Protein AF-A0A935IA01-F1 (afdb_monomer_lite)

pLDDT: mean 93.0, std 5.7, range [60.5, 98.0]

Sequence (79 aa):
MSSEAQVASFLKDFKEKMKIWDVLFRDDRGKNIQALVDLELRPIERKAALEALETKDYCEGPLEEKLYGGTEMWVFGKI

Radius of gyration: 13.3 Å; chains: 1; bounding box: 32×30×28 Å

Foldseek 3Di:
DDDLVVLVVVLVVVLVCCVPPNDDDVCVVVPCVVVCVVVVPDPVNVSVVSNPDHSVQWDDDQDQDDPPRDDGDTDGHDD

Secondary structure (DSSP, 8-state):
---HHHHHHHHHHHHHHHHHH-----GGG-TTHHHHHHTT--HHHHHHHHHT--GGGEEEEEE---SSS-SPEEEE---

Structure (mmCIF, N/CA/C/O backbone):
data_AF-A0A935IA01-F1
#
_entry.id   AF-A0A935IA01-F1
#
loop_
_atom_site.group_PDB
_atom_site.id
_atom_site.type_symbol
_atom_site.label_atom_id
_atom_site.label_alt_id
_atom_site.label_comp_id
_atom_site.label_asym_id
_atom_site.label_entity_id
_atom_site.label_seq_id
_atom_site.pdbx_PDB_ins_code
_atom_site.Cartn_x
_atom_site.Cartn_y
_atom_site.Cartn_z
_atom_site.occupancy
_atom_site.B_iso_or_equiv
_atom_site.auth_seq_id
_atom_site.auth_comp_id
_atom_site.auth_asym_id
_atom_site.auth_atom_id
_atom_site.pdbx_PDB_model_num
ATOM 1 N N . MET A 1 1 ? -3.679 3.216 18.540 1.00 74.19 1 MET A N 1
ATOM 2 C CA . MET A 1 1 ? -4.149 2.174 17.609 1.00 74.19 1 MET A CA 1
ATOM 3 C C . MET A 1 1 ? -5.352 2.749 16.887 1.00 74.19 1 MET A C 1
ATOM 5 O O . MET A 1 1 ? -6.263 3.213 17.568 1.00 74.19 1 MET A O 1
ATOM 9 N N . SER A 1 2 ? -5.309 2.824 15.559 1.00 92.06 2 SER A N 1
ATOM 10 C CA . SER A 1 2 ? -6.430 3.342 14.766 1.00 92.06 2 SER A CA 1
ATOM 11 C C . SER A 1 2 ? -7.627 2.404 14.822 1.00 92.06 2 SER A C 1
ATOM 13 O O . SER A 1 2 ? -7.463 1.192 14.953 1.00 92.06 2 SER A O 1
ATOM 15 N N . SER A 1 3 ? -8.831 2.956 14.690 1.00 96.00 3 SER A N 1
ATOM 16 C CA . SER A 1 3 ? -10.033 2.146 14.508 1.00 96.00 3 SER A CA 1
ATOM 17 C C . SER A 1 3 ? -10.071 1.524 13.112 1.00 96.00 3 SER A C 1
ATOM 19 O O . SER A 1 3 ? -9.490 2.051 12.159 1.00 96.00 3 SER A O 1
ATOM 21 N N . GLU A 1 4 ? -10.820 0.432 12.965 1.00 96.06 4 GLU A N 1
ATOM 22 C CA . GLU A 1 4 ? -11.031 -0.220 11.669 1.00 96.06 4 GLU A CA 1
ATOM 23 C C . GLU A 1 4 ? -11.584 0.752 10.614 1.00 96.06 4 GLU A C 1
ATOM 25 O O . GLU A 1 4 ? -11.143 0.741 9.468 1.00 96.06 4 GLU A O 1
ATOM 30 N N . ALA A 1 5 ? -12.482 1.661 11.010 1.00 97.38 5 ALA A N 1
ATOM 31 C CA . ALA A 1 5 ? -13.036 2.677 10.118 1.00 97.38 5 ALA A CA 1
ATOM 32 C C . ALA A 1 5 ? -11.968 3.659 9.603 1.00 97.38 5 ALA A C 1
ATOM 34 O O . ALA A 1 5 ? -11.989 4.034 8.430 1.00 97.38 5 ALA A O 1
ATOM 35 N N . GLN A 1 6 ? -11.010 4.053 10.451 1.00 97.31 6 GLN A N 1
ATOM 36 C CA . GLN A 1 6 ? -9.896 4.915 10.041 1.00 97.31 6 GLN A CA 1
ATOM 37 C C . GLN A 1 6 ? -8.966 4.185 9.065 1.00 97.31 6 GLN A C 1
ATOM 39 O O . GLN A 1 6 ? -8.582 4.754 8.045 1.00 97.31 6 GLN A O 1
ATOM 44 N N . VAL A 1 7 ? -8.659 2.913 9.338 1.00 97.44 7 VAL A N 1
ATOM 45 C CA . VAL A 1 7 ? -7.832 2.071 8.457 1.00 97.44 7 VAL A CA 1
ATOM 46 C C . VAL A 1 7 ? -8.521 1.866 7.104 1.00 97.44 7 VAL A C 1
ATOM 48 O O . VAL A 1 7 ? -7.886 1.996 6.059 1.00 97.44 7 VAL A O 1
ATOM 51 N N . ALA A 1 8 ? -9.829 1.598 7.108 1.00 98.00 8 ALA A N 1
ATOM 52 C CA . ALA A 1 8 ? -10.626 1.434 5.897 1.00 98.00 8 ALA A CA 1
ATOM 53 C C . ALA A 1 8 ? -10.642 2.715 5.050 1.00 98.00 8 ALA A C 1
ATOM 55 O O . ALA A 1 8 ? -10.473 2.650 3.832 1.00 98.00 8 ALA A O 1
ATOM 56 N N . SER A 1 9 ? -10.793 3.878 5.694 1.00 97.44 9 SER A N 1
ATOM 57 C CA . SER A 1 9 ? -10.727 5.177 5.019 1.00 97.44 9 SER A CA 1
ATOM 58 C C . SER A 1 9 ? -9.352 5.411 4.394 1.00 97.44 9 SER A C 1
ATOM 60 O O . SER A 1 9 ? -9.271 5.767 3.221 1.00 97.44 9 SER A O 1
ATOM 62 N N . PHE A 1 10 ? -8.272 5.147 5.136 1.00 96.81 10 PHE A N 1
ATOM 63 C CA . PHE A 1 10 ? -6.912 5.264 4.613 1.00 96.81 10 PHE A CA 1
ATOM 64 C C . PHE A 1 10 ? -6.687 4.352 3.401 1.00 96.81 10 PHE A C 1
ATOM 66 O O . PHE A 1 10 ? -6.203 4.813 2.370 1.00 96.81 10 PHE A O 1
ATOM 73 N N . LEU A 1 11 ? -7.056 3.069 3.498 1.00 97.38 11 LEU A N 1
ATOM 74 C CA . LEU A 1 11 ? -6.872 2.105 2.411 1.00 97.38 11 LEU A CA 1
ATOM 75 C C . LEU A 1 11 ? -7.653 2.502 1.159 1.00 97.38 11 LEU A C 1
ATOM 77 O O . LEU A 1 11 ? -7.147 2.328 0.049 1.00 97.38 11 LEU A O 1
ATOM 81 N N . LYS A 1 12 ? -8.864 3.046 1.321 1.00 98.00 12 LYS A N 1
ATOM 82 C CA . LYS A 1 12 ? -9.652 3.571 0.205 1.00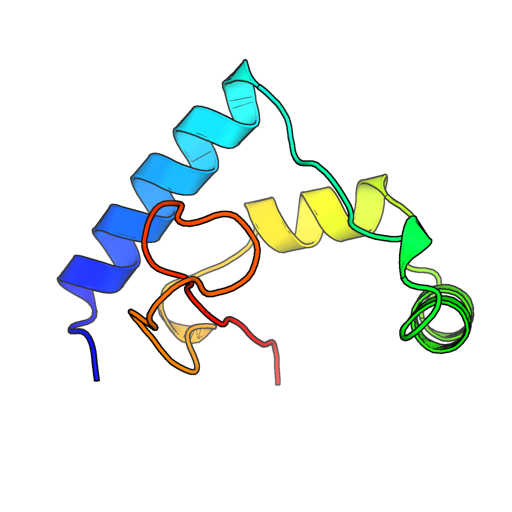 98.00 12 LYS A CA 1
ATOM 83 C C . LYS A 1 12 ? -8.897 4.696 -0.506 1.00 98.00 12 LYS A C 1
ATOM 85 O O . LYS A 1 12 ? -8.631 4.580 -1.703 1.00 98.00 12 LYS A O 1
ATOM 90 N N . ASP A 1 13 ? -8.489 5.724 0.234 1.00 96.94 13 ASP A N 1
ATOM 91 C CA . ASP A 1 13 ? -7.794 6.888 -0.323 1.00 96.94 13 ASP A CA 1
ATOM 92 C C . ASP A 1 13 ? -6.444 6.505 -0.945 1.00 96.94 13 ASP A C 1
ATOM 94 O O . ASP A 1 13 ? -6.078 6.982 -2.022 1.00 96.94 13 ASP A O 1
ATOM 98 N N . PHE A 1 14 ? -5.697 5.615 -0.288 1.00 96.44 14 PHE A N 1
ATOM 99 C CA . PHE A 1 14 ? -4.421 5.098 -0.773 1.00 96.44 14 PHE A CA 1
ATOM 100 C C . PHE A 1 14 ? -4.580 4.373 -2.116 1.00 96.44 14 PHE A C 1
ATOM 102 O O . PHE A 1 14 ? -3.861 4.677 -3.071 1.00 96.44 14 PHE A O 1
ATOM 109 N N . LYS A 1 15 ? -5.554 3.460 -2.225 1.00 97.19 15 LYS A N 1
ATOM 110 C CA . LYS A 1 15 ? -5.807 2.704 -3.460 1.00 97.19 15 LYS A CA 1
ATOM 111 C C . LYS A 1 15 ? -6.324 3.597 -4.587 1.00 97.19 15 LYS A C 1
ATOM 113 O O . LYS A 1 15 ? -5.956 3.381 -5.739 1.00 97.19 15 LYS A O 1
ATOM 118 N N . GLU A 1 16 ? -7.150 4.598 -4.286 1.00 97.19 16 GLU A N 1
ATOM 119 C CA . GLU A 1 16 ? -7.588 5.590 -5.276 1.00 97.19 16 GLU A CA 1
ATOM 120 C C . GLU A 1 16 ? -6.405 6.399 -5.822 1.00 97.19 16 GLU A C 1
ATOM 122 O O . GLU A 1 16 ? -6.243 6.502 -7.039 1.00 97.19 16 GLU A O 1
ATOM 127 N N . LYS A 1 17 ? -5.521 6.895 -4.947 1.00 95.62 17 LYS A N 1
ATOM 128 C CA . LYS A 1 17 ? -4.309 7.616 -5.362 1.00 95.62 17 LYS A CA 1
ATOM 129 C C . LYS A 1 17 ? -3.377 6.737 -6.193 1.00 95.62 17 LYS A C 1
ATOM 131 O O . LYS A 1 17 ? -2.915 7.184 -7.237 1.00 95.62 17 LYS A O 1
ATOM 136 N N . MET A 1 18 ? -3.152 5.488 -5.786 1.00 96.12 18 MET A N 1
ATOM 137 C CA . MET A 1 18 ? -2.295 4.547 -6.515 1.00 96.12 18 MET A CA 1
ATOM 138 C C . MET A 1 18 ? -2.809 4.246 -7.931 1.00 96.12 18 MET A C 1
ATOM 140 O O . MET A 1 18 ? -2.008 4.082 -8.845 1.00 96.12 18 MET A O 1
ATOM 144 N N . LYS A 1 19 ? -4.129 4.217 -8.157 1.00 95.31 19 LYS A N 1
ATOM 145 C CA . LYS A 1 19 ? -4.688 4.043 -9.513 1.00 95.31 19 LYS A CA 1
ATOM 146 C C . LYS A 1 19 ? -4.338 5.196 -10.456 1.00 95.31 19 LYS A C 1
ATOM 148 O O . LYS A 1 19 ? -4.266 4.980 -11.660 1.00 95.31 19 LYS A O 1
ATOM 153 N N . ILE A 1 20 ? -4.163 6.404 -9.919 1.00 95.69 20 ILE A N 1
ATOM 154 C CA . ILE A 1 20 ? -3.909 7.622 -10.700 1.00 95.69 20 ILE A CA 1
ATOM 155 C C . ILE A 1 20 ? -2.404 7.878 -10.839 1.00 95.69 20 ILE A C 1
ATOM 157 O O . ILE A 1 20 ? -1.935 8.204 -11.924 1.00 95.69 20 ILE A O 1
ATOM 161 N N . TRP A 1 21 ? -1.658 7.736 -9.743 1.00 94.56 21 TRP A N 1
ATOM 162 C CA . TRP A 1 21 ? -0.262 8.175 -9.629 1.00 94.56 21 TRP A CA 1
ATOM 163 C C . TRP A 1 21 ? 0.756 7.034 -9.571 1.00 94.56 21 TRP A C 1
ATOM 165 O O . TRP A 1 21 ? 1.955 7.293 -9.630 1.00 94.56 21 TRP A O 1
ATOM 175 N N . ASP A 1 22 ? 0.293 5.788 -9.466 1.00 93.94 22 ASP A N 1
ATOM 176 C CA . ASP A 1 22 ? 1.114 4.623 -9.127 1.00 93.94 22 ASP A CA 1
ATOM 177 C C . ASP A 1 22 ? 1.797 4.734 -7.742 1.00 93.94 22 ASP A C 1
ATOM 179 O O . ASP A 1 22 ? 1.461 5.599 -6.927 1.00 93.94 22 ASP A O 1
ATOM 183 N N . VAL A 1 23 ? 2.711 3.810 -7.433 1.00 94.00 23 VAL A N 1
ATOM 184 C CA . VAL A 1 23 ? 3.499 3.771 -6.191 1.00 94.00 23 VAL A CA 1
ATOM 185 C C . VAL A 1 23 ? 4.997 3.877 -6.452 1.00 94.00 23 VAL A C 1
ATOM 187 O O . VAL A 1 23 ? 5.529 3.327 -7.414 1.00 94.00 23 VAL A O 1
ATOM 190 N N . LEU A 1 24 ? 5.700 4.546 -5.536 1.00 92.25 24 LEU A N 1
ATOM 191 C CA . LEU A 1 24 ? 7.158 4.629 -5.539 1.00 92.25 24 LEU A CA 1
ATOM 192 C C . LEU A 1 24 ? 7.754 3.594 -4.579 1.00 92.25 24 LEU A C 1
ATOM 194 O O . LEU A 1 24 ? 7.613 3.709 -3.361 1.00 92.25 24 LEU A O 1
ATOM 198 N N . PHE A 1 25 ? 8.487 2.619 -5.115 1.00 92.75 25 PHE A N 1
ATOM 199 C CA . PHE A 1 25 ? 9.268 1.686 -4.302 1.00 92.75 25 PHE A CA 1
ATOM 200 C C . PHE A 1 25 ? 10.631 2.293 -3.940 1.00 92.75 25 PHE A C 1
ATOM 202 O O . PHE A 1 25 ? 11.399 2.695 -4.813 1.00 92.75 25 PHE A O 1
ATOM 209 N N . ARG A 1 26 ? 10.959 2.342 -2.641 1.00 90.06 26 ARG A N 1
ATOM 210 C CA . ARG A 1 26 ? 12.247 2.846 -2.115 1.00 90.06 26 ARG A CA 1
ATOM 211 C C . ARG A 1 26 ? 13.352 1.780 -2.175 1.00 90.06 26 ARG A C 1
ATOM 213 O O . ARG A 1 26 ? 14.021 1.503 -1.176 1.00 90.06 26 ARG A O 1
ATOM 220 N N . ASP A 1 27 ? 13.507 1.160 -3.345 1.00 89.62 27 ASP A N 1
ATOM 221 C CA . ASP A 1 27 ? 14.509 0.111 -3.597 1.00 89.62 27 ASP A CA 1
ATOM 222 C C . ASP A 1 27 ? 15.944 0.659 -3.527 1.00 89.62 27 ASP A C 1
ATOM 224 O O . ASP A 1 27 ? 16.876 -0.063 -3.177 1.00 89.62 27 ASP A O 1
ATOM 228 N N . ASP A 1 28 ? 16.106 1.969 -3.737 1.00 90.56 28 ASP A N 1
ATOM 229 C CA . ASP A 1 28 ? 17.359 2.715 -3.584 1.00 90.56 28 ASP A CA 1
ATOM 230 C C . ASP A 1 28 ? 17.980 2.602 -2.181 1.00 90.56 28 ASP A C 1
ATOM 232 O O . ASP A 1 28 ? 19.175 2.827 -2.010 1.00 90.56 28 ASP A O 1
ATOM 236 N N . ARG A 1 29 ? 17.197 2.216 -1.164 1.00 87.94 29 ARG A N 1
ATOM 237 C CA . ARG A 1 29 ? 17.695 2.010 0.205 1.00 87.94 29 ARG A CA 1
ATOM 238 C C . ARG A 1 29 ? 18.467 0.706 0.393 1.00 87.94 29 ARG A C 1
ATOM 240 O O . ARG A 1 29 ? 19.073 0.533 1.449 1.00 87.94 29 ARG A O 1
ATOM 247 N N . GLY A 1 30 ? 18.379 -0.248 -0.533 1.00 88.00 30 GLY A N 1
ATOM 248 C CA . GLY A 1 30 ? 19.110 -1.519 -0.483 1.00 88.00 30 GLY A CA 1
ATOM 249 C C . GLY A 1 30 ? 18.688 -2.527 0.599 1.00 88.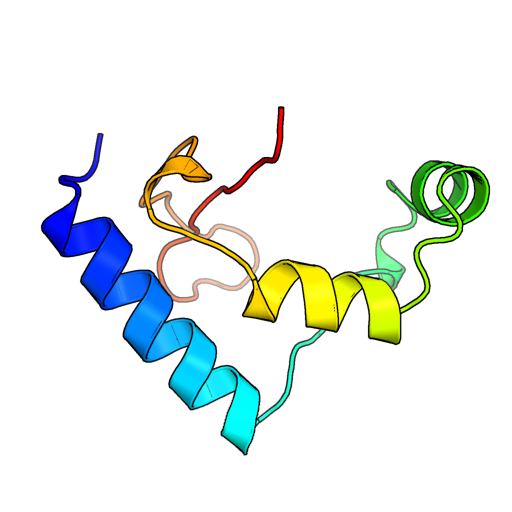00 30 GLY A C 1
ATOM 250 O O . GLY A 1 30 ? 18.952 -3.715 0.451 1.00 88.00 30 GLY A O 1
ATOM 251 N N . LYS A 1 31 ? 18.005 -2.093 1.670 1.00 88.69 31 LYS A N 1
ATOM 252 C CA . LYS A 1 31 ? 17.753 -2.903 2.879 1.00 88.69 31 LYS A CA 1
ATOM 253 C C . LYS A 1 31 ? 17.041 -4.234 2.630 1.00 88.69 31 LYS A C 1
ATOM 255 O O . LYS A 1 31 ? 17.372 -5.215 3.283 1.00 88.69 31 LYS A O 1
ATOM 260 N N . ASN A 1 32 ? 16.076 -4.255 1.712 1.00 91.38 32 ASN A N 1
ATOM 261 C CA . ASN A 1 32 ? 15.178 -5.399 1.530 1.00 91.38 32 ASN A CA 1
ATOM 262 C C . ASN A 1 32 ? 15.436 -6.165 0.225 1.00 91.38 32 ASN A C 1
ATOM 264 O O . ASN A 1 32 ? 14.672 -7.068 -0.094 1.00 91.38 32 ASN A O 1
ATOM 268 N N . ILE A 1 33 ? 16.478 -5.816 -0.541 1.00 92.56 33 ILE A N 1
ATOM 269 C CA . ILE A 1 33 ? 16.666 -6.348 -1.901 1.00 92.56 33 ILE A CA 1
ATOM 270 C C . ILE A 1 33 ? 16.782 -7.874 -1.895 1.00 92.56 33 ILE A C 1
ATOM 272 O O . ILE A 1 33 ? 16.064 -8.523 -2.647 1.00 92.56 33 ILE A O 1
ATOM 276 N N . GLN A 1 34 ? 17.623 -8.451 -1.028 1.00 94.19 34 GLN A N 1
ATOM 277 C CA . GLN A 1 34 ? 17.810 -9.905 -0.992 1.00 94.19 34 GLN A CA 1
ATOM 278 C C . GLN A 1 34 ? 16.508 -10.636 -0.646 1.00 94.19 34 GLN A C 1
ATOM 280 O O . GLN A 1 34 ? 16.125 -11.553 -1.356 1.00 94.19 34 GLN A O 1
ATOM 285 N N . ALA A 1 35 ? 15.771 -10.166 0.364 1.00 94.19 35 ALA A N 1
ATOM 286 C CA . ALA A 1 35 ? 14.491 -10.766 0.739 1.00 94.19 35 ALA A CA 1
ATOM 287 C C . ALA A 1 35 ? 13.452 -10.684 -0.391 1.00 94.19 35 ALA A C 1
ATOM 289 O O . ALA A 1 35 ? 12.702 -11.627 -0.608 1.00 94.19 35 ALA A O 1
ATOM 290 N N . LEU A 1 36 ? 13.410 -9.572 -1.133 1.00 94.06 36 LEU A N 1
ATOM 291 C CA . LEU A 1 36 ? 12.527 -9.448 -2.294 1.00 94.06 36 LEU A CA 1
ATOM 292 C C . LEU A 1 36 ? 12.908 -10.428 -3.407 1.00 94.06 36 LEU A C 1
ATOM 294 O O . LEU A 1 36 ? 12.016 -10.969 -4.051 1.00 94.06 36 LEU A O 1
ATOM 298 N N . VAL A 1 37 ? 14.204 -10.669 -3.621 1.00 94.00 37 VAL A N 1
ATOM 299 C CA . VAL A 1 37 ? 14.692 -11.666 -4.585 1.00 94.00 37 VAL A CA 1
ATOM 300 C C . VAL A 1 37 ? 14.332 -13.078 -4.133 1.00 94.00 37 VAL A C 1
ATOM 302 O O . VAL A 1 37 ? 13.770 -13.829 -4.922 1.00 94.00 37 VAL A O 1
ATOM 305 N N . ASP A 1 38 ? 14.590 -13.414 -2.870 1.00 96.44 38 ASP A N 1
ATOM 306 C CA . ASP A 1 38 ? 14.314 -14.740 -2.305 1.00 96.44 38 ASP A CA 1
ATOM 307 C C . ASP A 1 38 ? 12.815 -15.082 -2.327 1.00 96.44 38 ASP A C 1
ATOM 309 O O . ASP A 1 38 ? 12.440 -16.242 -2.474 1.00 96.44 38 ASP A O 1
ATOM 313 N N . LEU A 1 39 ? 11.955 -14.066 -2.199 1.00 94.25 39 LEU A N 1
ATOM 314 C CA . LEU A 1 39 ? 10.496 -14.188 -2.285 1.00 94.25 39 LEU A CA 1
ATOM 315 C C . LEU A 1 39 ? 9.949 -14.022 -3.712 1.00 94.25 39 LEU A C 1
ATOM 317 O O . LEU A 1 39 ? 8.734 -14.031 -3.896 1.00 94.25 39 LEU A O 1
ATOM 321 N N . GLU A 1 40 ? 10.817 -13.811 -4.704 1.00 94.56 40 GLU A N 1
ATOM 322 C CA . GLU A 1 40 ? 10.453 -13.545 -6.103 1.00 94.56 40 GLU A CA 1
ATOM 323 C C . GLU A 1 40 ? 9.474 -12.359 -6.277 1.00 94.56 40 GLU A C 1
ATOM 325 O O . GLU A 1 40 ? 8.666 -12.294 -7.206 1.00 94.56 40 GLU A O 1
ATOM 330 N N . LEU A 1 41 ? 9.566 -11.368 -5.388 1.00 93.75 41 LEU A N 1
ATOM 331 C CA . LEU A 1 41 ? 8.705 -10.188 -5.354 1.00 93.75 41 LEU A CA 1
ATOM 332 C C . LEU A 1 41 ? 9.263 -9.065 -6.229 1.00 93.75 41 LEU A C 1
ATOM 334 O O . LEU A 1 41 ? 9.959 -8.153 -5.766 1.00 93.75 41 LEU A O 1
ATOM 338 N N . ARG A 1 42 ? 8.897 -9.080 -7.511 1.00 93.69 42 ARG A N 1
ATOM 339 C CA . ARG A 1 42 ? 9.198 -7.981 -8.436 1.00 93.69 42 ARG A CA 1
ATOM 340 C C . ARG A 1 42 ? 8.219 -6.814 -8.194 1.00 93.69 42 ARG A C 1
ATOM 342 O O . ARG A 1 42 ? 7.284 -6.909 -7.393 1.00 93.69 42 ARG A O 1
ATOM 349 N N . PRO A 1 43 ? 8.435 -5.636 -8.814 1.00 93.50 43 PRO A N 1
ATOM 350 C CA . PRO A 1 43 ? 7.554 -4.478 -8.626 1.00 93.50 43 PRO A CA 1
ATOM 351 C C . PRO A 1 43 ? 6.063 -4.766 -8.871 1.00 93.50 43 PRO A C 1
ATOM 353 O O . PRO A 1 43 ? 5.218 -4.233 -8.155 1.00 93.50 43 PRO A O 1
ATOM 356 N N . ILE A 1 44 ? 5.734 -5.625 -9.843 1.00 94.50 44 ILE A N 1
ATOM 357 C CA . ILE A 1 44 ? 4.343 -5.945 -10.184 1.00 94.50 44 ILE A CA 1
ATOM 358 C C . ILE A 1 44 ? 3.659 -6.785 -9.095 1.00 94.50 44 ILE A C 1
ATOM 360 O O . ILE A 1 44 ? 2.527 -6.487 -8.724 1.00 94.50 44 ILE A O 1
ATOM 364 N N . GLU A 1 45 ? 4.357 -7.758 -8.507 1.00 95.69 45 GL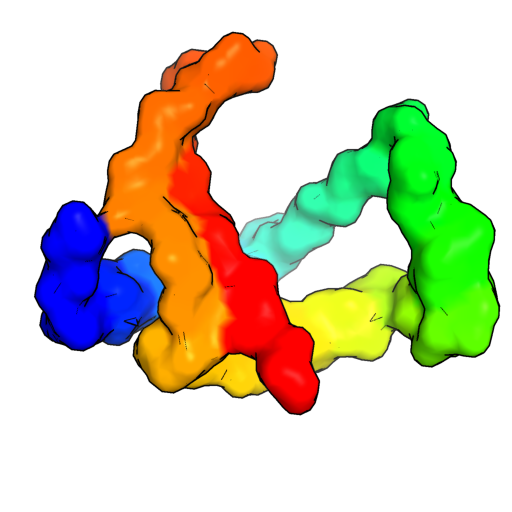U A N 1
ATOM 365 C CA . GLU A 1 45 ? 3.857 -8.562 -7.386 1.00 95.69 45 GLU A CA 1
ATOM 366 C C . GLU A 1 45 ? 3.659 -7.699 -6.141 1.00 95.69 45 GLU A C 1
ATOM 368 O O . GLU A 1 45 ? 2.659 -7.828 -5.437 1.00 95.69 45 GLU A O 1
ATOM 373 N N . ARG A 1 46 ? 4.581 -6.763 -5.890 1.00 94.44 46 ARG A N 1
ATOM 374 C CA . ARG A 1 46 ? 4.465 -5.816 -4.774 1.00 94.44 46 ARG A CA 1
ATOM 375 C C . ARG A 1 46 ? 3.270 -4.887 -4.941 1.00 94.44 46 ARG A C 1
ATOM 377 O O . ARG A 1 46 ? 2.545 -4.656 -3.977 1.00 94.44 46 ARG A O 1
ATOM 384 N N . LYS A 1 47 ? 3.025 -4.388 -6.154 1.00 95.69 47 LYS A N 1
ATOM 385 C CA . LYS A 1 47 ? 1.835 -3.582 -6.448 1.00 95.69 47 LYS A CA 1
ATOM 386 C C . LYS A 1 47 ? 0.551 -4.391 -6.248 1.00 95.69 47 LYS A C 1
ATOM 388 O O . LYS A 1 47 ? -0.351 -3.915 -5.565 1.00 95.69 47 LYS A O 1
ATOM 393 N N . ALA A 1 48 ? 0.505 -5.633 -6.730 1.00 95.19 48 ALA A N 1
ATOM 394 C CA . ALA A 1 48 ? -0.629 -6.528 -6.494 1.00 95.19 48 ALA A CA 1
ATOM 395 C C . ALA A 1 48 ? -0.864 -6.783 -4.991 1.00 95.19 48 ALA A C 1
ATOM 397 O O . ALA A 1 48 ? -2.005 -6.806 -4.529 1.00 95.19 48 ALA A O 1
ATOM 398 N N . ALA A 1 49 ? 0.204 -6.908 -4.196 1.00 95.00 49 ALA A N 1
ATOM 399 C CA . ALA A 1 49 ? 0.095 -7.034 -2.745 1.00 95.00 49 ALA A CA 1
ATOM 400 C C . ALA A 1 49 ? -0.520 -5.783 -2.092 1.00 95.00 49 ALA A C 1
ATOM 402 O O . ALA A 1 49 ? -1.377 -5.926 -1.220 1.00 95.00 49 ALA A O 1
ATOM 403 N N . LEU A 1 50 ? -0.137 -4.580 -2.539 1.00 96.25 50 LEU A N 1
ATOM 404 C CA . LEU A 1 5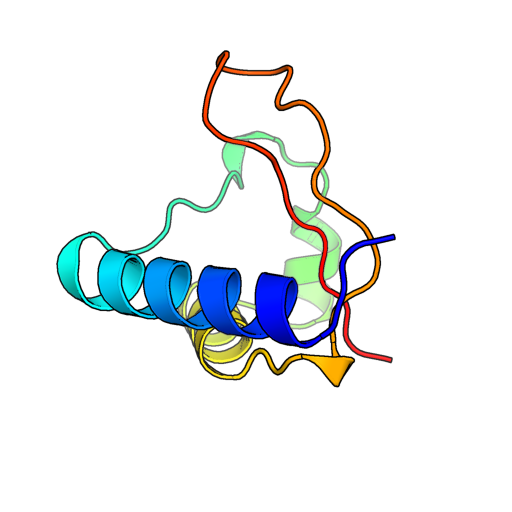0 ? -0.710 -3.307 -2.078 1.00 96.25 50 LEU A CA 1
ATOM 405 C C . LEU A 1 50 ? -2.190 -3.158 -2.472 1.00 96.25 50 LEU A C 1
ATOM 407 O O . LEU A 1 50 ? -3.007 -2.694 -1.675 1.00 96.25 50 LEU A O 1
ATOM 411 N N . GLU A 1 51 ? -2.561 -3.586 -3.680 1.00 96.12 51 GLU A N 1
ATOM 412 C CA . GLU A 1 51 ? -3.953 -3.599 -4.150 1.00 96.12 51 GLU A CA 1
ATOM 413 C C . GLU A 1 51 ? -4.835 -4.536 -3.312 1.00 96.12 51 GLU A C 1
ATOM 415 O O . GLU A 1 51 ? -5.993 -4.213 -3.024 1.00 96.12 51 GLU A O 1
ATOM 420 N N . ALA A 1 52 ? -4.267 -5.654 -2.860 1.00 96.56 52 ALA A N 1
ATOM 421 C CA . ALA A 1 52 ? -4.940 -6.674 -2.066 1.00 96.56 52 ALA A CA 1
ATOM 422 C C . ALA A 1 52 ? -4.987 -6.390 -0.552 1.00 96.56 52 ALA A C 1
ATOM 424 O O . ALA A 1 52 ? -5.525 -7.218 0.174 1.00 96.56 52 ALA A O 1
ATOM 425 N N . LEU A 1 53 ? -4.438 -5.269 -0.063 1.00 97.06 53 LEU A N 1
ATOM 426 C CA . LEU A 1 53 ? -4.451 -4.949 1.371 1.00 97.06 53 LEU A CA 1
ATOM 427 C C . LEU A 1 53 ? -5.875 -4.809 1.923 1.00 97.06 53 LEU A C 1
ATOM 429 O O . LEU A 1 53 ? -6.705 -4.093 1.355 1.00 97.06 53 LEU A O 1
ATOM 433 N N . GLU A 1 54 ? -6.134 -5.429 3.064 1.00 96.94 54 GLU A N 1
ATOM 434 C CA . GLU A 1 54 ? -7.387 -5.348 3.811 1.00 96.94 54 GLU A CA 1
ATOM 435 C C . GLU A 1 54 ? -7.163 -4.729 5.197 1.00 96.94 54 GLU A C 1
ATOM 437 O O . GLU A 1 54 ? -6.037 -4.619 5.679 1.00 96.94 54 GLU A O 1
ATOM 442 N N . THR A 1 55 ? -8.242 -4.328 5.876 1.00 96.19 55 THR A N 1
ATOM 443 C CA . THR A 1 55 ? -8.158 -3.758 7.234 1.00 96.19 55 THR A CA 1
ATOM 444 C C . THR A 1 55 ? -7.497 -4.710 8.228 1.00 96.19 55 THR A C 1
ATOM 446 O O . THR A 1 55 ? -6.800 -4.254 9.127 1.00 96.19 55 THR A O 1
ATOM 449 N N . LYS A 1 56 ? -7.656 -6.026 8.039 1.00 95.56 56 LYS A N 1
ATOM 450 C CA . LYS A 1 56 ? -7.027 -7.068 8.865 1.00 95.56 56 LYS A CA 1
ATOM 451 C C . LYS A 1 56 ? -5.501 -7.139 8.730 1.00 95.56 56 LYS A C 1
ATOM 453 O O . LYS A 1 56 ? -4.854 -7.677 9.618 1.00 95.56 56 LYS A O 1
ATOM 458 N N . ASP A 1 57 ? -4.944 -6.613 7.639 1.00 96.69 57 ASP A N 1
ATOM 459 C CA . ASP A 1 57 ? -3.497 -6.603 7.393 1.00 96.69 57 ASP A CA 1
ATOM 460 C C . ASP A 1 57 ? -2.812 -5.429 8.122 1.00 96.69 57 ASP A C 1
ATOM 462 O O . ASP A 1 57 ? -1.598 -5.261 8.040 1.00 96.69 57 ASP A O 1
ATOM 466 N N . TYR A 1 58 ? -3.576 -4.564 8.796 1.00 96.50 58 TYR A N 1
ATOM 467 C CA . TYR A 1 58 ? -3.042 -3.430 9.542 1.00 96.50 58 TYR A CA 1
ATOM 468 C C . TYR A 1 58 ? -2.281 -3.887 10.788 1.00 96.50 58 TYR A C 1
ATOM 470 O O . TYR A 1 58 ? -2.788 -4.658 11.602 1.00 96.50 58 TYR A O 1
ATOM 478 N N . CYS A 1 59 ? -1.072 -3.353 10.958 1.00 95.50 59 CYS A N 1
ATOM 479 C CA . CYS A 1 59 ? -0.233 -3.617 12.122 1.00 95.50 59 CYS A CA 1
ATOM 480 C C . CYS A 1 59 ? -0.138 -2.393 13.038 1.00 95.50 59 CYS A C 1
ATOM 482 O O . CYS A 1 59 ? -0.304 -2.510 14.250 1.00 95.50 59 CYS A O 1
ATOM 484 N N . GLU A 1 60 ? 0.153 -1.218 12.468 1.00 95.31 60 GLU A N 1
ATOM 485 C CA . GLU A 1 60 ? 0.472 -0.014 13.239 1.00 95.31 60 GLU A CA 1
ATOM 486 C C . GLU A 1 60 ? 0.206 1.275 12.442 1.00 95.31 60 GLU A C 1
ATOM 488 O O . GLU A 1 60 ? 0.305 1.309 11.214 1.00 95.31 60 GLU A O 1
ATOM 493 N N . GLY A 1 61 ? -0.136 2.358 13.145 1.00 92.88 61 GLY A N 1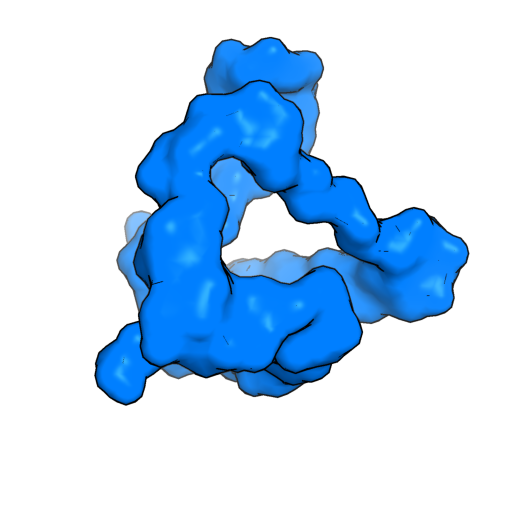
ATOM 494 C CA . GLY A 1 61 ? -0.335 3.694 12.580 1.00 92.88 61 GLY A CA 1
ATOM 495 C C . GLY A 1 61 ? -1.490 4.472 13.229 1.00 92.88 61 GLY A C 1
ATOM 496 O O . GLY A 1 61 ? -2.166 3.929 14.106 1.00 92.88 61 GLY A O 1
ATOM 497 N N . PRO A 1 62 ? -1.749 5.714 12.793 1.00 94.12 62 PRO A N 1
ATOM 498 C CA . PRO A 1 62 ? -0.831 6.538 12.018 1.00 94.12 62 PRO A CA 1
ATOM 499 C C . PRO A 1 62 ? 0.450 6.830 12.808 1.00 94.12 62 PRO A C 1
ATOM 501 O O . PRO A 1 62 ? 0.418 7.035 14.021 1.00 94.12 62 PRO A O 1
ATOM 504 N N . LEU A 1 63 ? 1.583 6.823 12.114 1.00 94.06 63 LEU A N 1
ATOM 505 C CA . LEU A 1 63 ? 2.885 7.209 12.645 1.00 94.06 63 LEU A CA 1
ATOM 506 C C . LEU A 1 63 ? 3.323 8.530 12.023 1.00 94.06 63 LEU A C 1
ATOM 508 O O . LEU A 1 63 ? 3.032 8.816 10.862 1.00 94.06 63 LEU A O 1
ATOM 512 N N . GLU A 1 64 ? 4.084 9.307 12.782 1.00 93.00 64 GLU A N 1
ATOM 513 C CA . GLU A 1 64 ? 4.753 10.490 12.252 1.00 93.00 64 GLU A CA 1
ATOM 514 C C . GLU A 1 64 ? 5.722 10.096 11.121 1.00 93.00 64 GLU A C 1
ATOM 516 O O . GLU A 1 64 ? 6.577 9.219 11.289 1.00 93.00 64 GLU A O 1
ATOM 521 N N . GLU A 1 65 ? 5.591 10.745 9.964 1.00 88.31 65 GLU A N 1
ATOM 522 C CA . GLU A 1 65 ? 6.503 10.579 8.833 1.00 88.31 65 GLU A CA 1
ATOM 523 C C . GLU A 1 65 ? 7.714 11.499 9.032 1.00 88.31 65 GLU A C 1
ATOM 525 O O . GLU A 1 65 ? 7.582 12.718 9.107 1.00 88.31 65 GLU A O 1
ATOM 530 N N . LYS A 1 66 ? 8.905 10.906 9.162 1.00 87.69 66 LYS A N 1
ATOM 531 C CA . LYS A 1 66 ? 10.127 11.625 9.562 1.00 87.69 66 LYS A CA 1
ATOM 532 C C . LYS A 1 66 ? 11.137 11.831 8.434 1.00 87.69 66 LYS A C 1
ATOM 534 O O . LYS A 1 66 ? 12.147 12.490 8.664 1.00 87.69 66 LYS A O 1
ATOM 539 N N . LEU A 1 67 ? 10.938 11.236 7.256 1.00 82.88 67 LEU A N 1
ATOM 540 C CA . LEU A 1 67 ? 11.920 11.283 6.167 1.00 82.88 67 LEU A CA 1
ATOM 541 C C . LEU A 1 67 ? 11.714 12.487 5.248 1.00 82.88 67 LEU A C 1
ATOM 543 O O . LEU A 1 67 ? 12.696 13.082 4.812 1.00 82.88 67 LEU A O 1
ATOM 547 N N . TYR A 1 68 ? 10.465 12.837 4.950 1.00 84.31 68 TYR A N 1
ATOM 548 C CA . TYR A 1 68 ? 10.107 13.871 3.977 1.00 84.31 68 TYR A CA 1
ATOM 549 C C . TYR A 1 68 ? 9.144 14.926 4.535 1.00 84.31 68 TYR A C 1
ATOM 551 O O . TYR A 1 68 ? 8.802 15.865 3.817 1.00 84.31 68 TYR A O 1
ATOM 559 N N . GLY A 1 69 ? 8.718 14.794 5.796 1.00 82.50 69 GLY A N 1
ATOM 560 C CA . GLY A 1 69 ? 7.731 15.686 6.410 1.00 82.50 69 GLY A CA 1
ATOM 561 C C . GLY A 1 69 ? 6.361 15.552 5.747 1.00 82.50 69 GLY A C 1
ATOM 562 O O . GLY A 1 69 ? 5.634 16.536 5.610 1.00 82.50 69 GLY A O 1
ATOM 563 N N . GLY A 1 70 ? 6.063 14.350 5.245 1.00 84.75 70 GLY A N 1
ATOM 564 C CA . GLY A 1 70 ? 4.841 14.051 4.513 1.00 84.75 70 GLY A CA 1
ATOM 565 C C . GLY A 1 70 ? 3.644 13.767 5.418 1.00 84.75 70 GLY A C 1
ATOM 566 O O . GLY A 1 70 ? 3.644 14.017 6.622 1.00 84.75 70 GLY A O 1
ATOM 567 N N . THR A 1 71 ? 2.598 13.212 4.810 1.00 89.25 71 THR A N 1
ATOM 568 C CA . THR A 1 71 ? 1.454 12.670 5.550 1.00 89.25 71 THR A CA 1
ATOM 569 C C . THR A 1 71 ? 1.871 11.487 6.416 1.00 89.25 71 THR A C 1
ATOM 571 O O . THR A 1 71 ? 2.848 10.810 6.107 1.00 89.25 71 THR A O 1
ATOM 574 N N . GLU A 1 72 ? 1.073 11.197 7.440 1.00 92.88 72 GLU A N 1
ATOM 575 C CA . GLU A 1 72 ? 1.264 10.069 8.352 1.00 92.88 72 GLU A CA 1
ATOM 576 C C . GLU A 1 72 ? 1.552 8.737 7.634 1.00 92.88 72 GLU A C 1
ATOM 578 O O . GLU A 1 72 ? 1.010 8.437 6.566 1.00 92.88 72 GLU A O 1
ATOM 583 N N . MET A 1 73 ? 2.386 7.913 8.263 1.00 93.62 73 MET A N 1
ATOM 584 C CA . MET A 1 73 ? 2.784 6.592 7.789 1.00 93.62 73 MET A CA 1
ATOM 585 C C . MET A 1 73 ? 1.911 5.498 8.410 1.00 93.62 73 MET A C 1
ATOM 587 O O . MET A 1 73 ? 1.586 5.534 9.597 1.00 93.62 7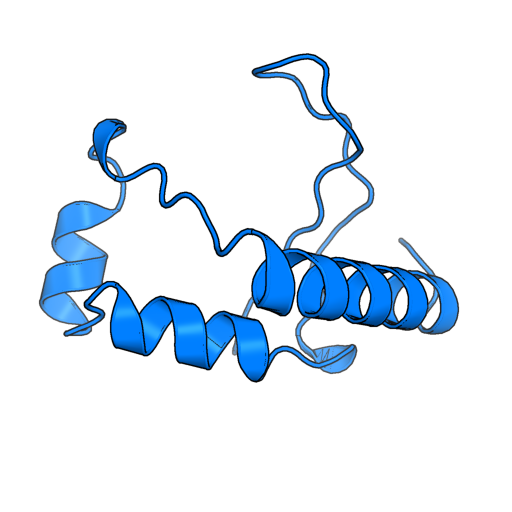3 MET A O 1
ATOM 591 N N . TRP A 1 74 ? 1.573 4.495 7.602 1.00 95.69 74 TRP A N 1
ATOM 592 C CA . TRP A 1 74 ? 0.733 3.365 7.992 1.00 95.69 74 TRP A CA 1
ATOM 593 C C . TRP A 1 74 ? 1.444 2.056 7.656 1.00 95.69 74 TRP A C 1
ATOM 595 O O . TRP A 1 74 ? 1.976 1.904 6.554 1.00 95.69 74 TRP A O 1
ATOM 605 N N . VAL A 1 75 ? 1.472 1.124 8.609 1.00 95.62 75 VAL A N 1
ATOM 606 C CA . VAL A 1 75 ? 2.208 -0.140 8.504 1.00 95.62 75 VAL A CA 1
ATOM 607 C C . VAL A 1 75 ? 1.226 -1.295 8.360 1.00 95.62 75 VAL A C 1
ATOM 609 O O . VAL A 1 75 ? 0.330 -1.476 9.188 1.00 95.62 75 VAL A O 1
ATOM 612 N N . PHE A 1 76 ? 1.438 -2.090 7.315 1.00 96.44 76 PHE A N 1
ATOM 613 C CA . PHE A 1 76 ? 0.668 -3.290 7.011 1.00 96.44 76 PHE A CA 1
ATOM 614 C C . PHE A 1 76 ? 1.601 -4.492 6.874 1.00 96.44 76 PHE A C 1
ATOM 616 O O . PHE A 1 76 ? 2.750 -4.348 6.449 1.00 96.44 76 PHE A O 1
ATOM 623 N N . GLY A 1 77 ? 1.093 -5.676 7.195 1.00 91.75 77 GLY A N 1
ATOM 624 C CA . GLY A 1 77 ? 1.812 -6.937 7.111 1.00 91.75 77 GLY A CA 1
ATOM 625 C C . GLY A 1 77 ? 0.847 -8.094 6.888 1.00 91.75 77 GLY A C 1
ATOM 626 O O . GLY A 1 77 ? -0.282 -8.078 7.369 1.00 91.75 77 GLY A O 1
ATOM 627 N N . LYS A 1 78 ? 1.302 -9.102 6.144 1.00 80.19 78 LYS A N 1
ATOM 628 C CA . LYS A 1 78 ? 0.602 -10.382 6.013 1.00 80.19 78 LYS A CA 1
ATOM 629 C C . LYS A 1 78 ? 1.273 -11.387 6.945 1.00 80.19 78 LYS A C 1
ATOM 631 O O . LYS A 1 78 ? 2.502 -11.410 7.010 1.00 80.19 78 LYS A O 1
ATOM 636 N N . ILE A 1 79 ? 0.460 -12.141 7.683 1.00 60.50 79 ILE A N 1
ATOM 637 C CA . ILE A 1 79 ? 0.900 -13.266 8.524 1.00 60.50 79 ILE A CA 1
ATOM 638 C C . ILE A 1 79 ? 1.219 -14.460 7.627 1.00 60.50 79 ILE A C 1
ATOM 640 O O . ILE A 1 79 ? 0.428 -14.695 6.683 1.00 60.50 79 ILE A O 1
#